Protein AF-K3Z2E0-F1 (afdb_monomer_lite)

Radius of gyration: 16.04 Å; chains: 1; bounding box: 43×22×46 Å

pLDDT: mean 86.97, std 15.68, range [42.06, 97.75]

Secondary structure (DSSP, 8-state):
---TT--HHHH-EEEEEETT--SS----HHHHHHHHHHHHH-TTTTTT--EEEEEETTS----HHHHHHTSPPSSPPPPTTHHHHHHHHTT-

Structure (mmCIF, N/CA/C/O backbone):
data_AF-K3Z2E0-F1
#
_entry.id   AF-K3Z2E0-F1
#
loop_
_atom_site.group_PDB
_atom_site.id
_atom_site.type_symbol
_atom_site.label_atom_id
_atom_site.label_alt_id
_atom_site.label_comp_id
_atom_site.label_asym_id
_atom_site.label_entity_id
_atom_site.label_seq_id
_atom_site.pdbx_PDB_ins_code
_atom_site.Cartn_x
_atom_site.Cartn_y
_atom_site.Cartn_z
_atom_site.occupancy
_atom_site.B_iso_or_equiv
_atom_site.auth_seq_id
_atom_site.auth_comp_id
_atom_site.auth_asym_id
_atom_site.auth_atom_id
_atom_site.pdbx_PDB_model_num
ATOM 1 N N . MET A 1 1 ? 16.496 -6.919 3.877 1.00 58.03 1 MET A N 1
ATOM 2 C CA . MET A 1 1 ? 16.049 -5.789 4.717 1.00 58.03 1 MET A CA 1
ATOM 3 C C . MET A 1 1 ? 16.504 -4.522 4.018 1.00 58.03 1 MET A C 1
ATOM 5 O O . MET A 1 1 ? 17.671 -4.474 3.639 1.00 58.03 1 MET A O 1
ATOM 9 N N . GLU A 1 2 ? 15.590 -3.584 3.764 1.00 72.12 2 GLU A N 1
ATOM 10 C CA . GLU A 1 2 ? 15.918 -2.271 3.191 1.00 72.12 2 GLU A CA 1
ATOM 11 C C . GLU A 1 2 ? 16.998 -1.602 4.052 1.00 72.12 2 GLU A C 1
ATOM 13 O O . GLU A 1 2 ? 16.984 -1.731 5.282 1.00 72.12 2 GLU A O 1
ATOM 18 N N . ARG A 1 3 ? 18.003 -0.989 3.420 1.00 78.69 3 ARG A N 1
ATOM 19 C CA . ARG A 1 3 ? 19.108 -0.388 4.174 1.00 78.69 3 ARG A CA 1
ATOM 20 C C . ARG A 1 3 ? 18.631 0.941 4.770 1.00 78.69 3 ARG A C 1
ATOM 22 O O . ARG A 1 3 ? 17.920 1.665 4.084 1.00 78.69 3 ARG A O 1
ATOM 29 N N . PRO A 1 4 ? 19.072 1.324 5.982 1.00 65.25 4 PRO A N 1
ATOM 30 C CA . PRO A 1 4 ? 18.694 2.600 6.606 1.00 65.25 4 PRO A CA 1
ATOM 31 C C . PRO A 1 4 ? 18.993 3.867 5.783 1.00 65.25 4 PRO A C 1
ATOM 33 O O . PRO A 1 4 ? 18.498 4.934 6.120 1.00 65.25 4 PRO A O 1
ATOM 36 N N . THR A 1 5 ? 19.815 3.769 4.737 1.00 70.19 5 THR A N 1
ATOM 37 C CA . THR A 1 5 ? 20.196 4.875 3.844 1.00 70.19 5 THR A CA 1
ATOM 38 C C . THR A 1 5 ? 19.767 4.633 2.395 1.00 70.19 5 THR A C 1
ATOM 40 O O . THR A 1 5 ? 20.384 5.175 1.481 1.00 70.19 5 THR A O 1
ATOM 43 N N . ASP A 1 6 ? 18.808 3.739 2.158 1.00 77.75 6 ASP A N 1
ATOM 44 C CA . ASP A 1 6 ? 18.275 3.515 0.816 1.00 77.75 6 ASP A CA 1
ATOM 45 C C . ASP A 1 6 ? 17.367 4.685 0.408 1.00 77.75 6 ASP A C 1
ATOM 47 O O . ASP A 1 6 ? 16.527 5.136 1.186 1.00 77.75 6 ASP A O 1
ATOM 51 N N . THR A 1 7 ? 17.551 5.191 -0.810 1.00 84.62 7 THR A N 1
ATOM 52 C CA . THR A 1 7 ? 16.792 6.315 -1.380 1.00 84.62 7 THR A CA 1
ATOM 53 C C . THR A 1 7 ? 15.623 5.837 -2.243 1.00 84.62 7 THR A C 1
ATOM 55 O O . THR A 1 7 ? 15.062 6.598 -3.030 1.00 84.62 7 THR A O 1
ATOM 58 N N . PHE A 1 8 ? 15.221 4.570 -2.106 1.00 89.38 8 PHE A N 1
ATOM 59 C CA . PHE A 1 8 ? 14.176 3.940 -2.913 1.00 89.38 8 PHE A CA 1
ATOM 60 C C . PHE A 1 8 ? 12.889 4.782 -3.025 1.00 89.38 8 PHE A C 1
ATOM 62 O O . PHE A 1 8 ? 12.389 5.009 -4.129 1.00 89.38 8 PHE A O 1
ATOM 69 N N . LYS A 1 9 ? 12.403 5.338 -1.907 1.00 87.38 9 LYS A N 1
ATOM 70 C CA . LYS A 1 9 ? 11.197 6.188 -1.859 1.00 87.38 9 LYS A CA 1
ATOM 71 C C . LYS A 1 9 ? 11.348 7.525 -2.604 1.00 87.38 9 LYS A C 1
ATOM 73 O O . LYS A 1 9 ? 10.350 8.103 -3.016 1.00 87.38 9 LYS A O 1
ATOM 78 N N . GLU A 1 10 ? 12.567 8.025 -2.799 1.00 89.38 10 GLU A N 1
ATOM 79 C CA . GLU A 1 10 ? 12.803 9.273 -3.545 1.00 89.38 10 GLU A CA 1
ATOM 80 C C . GLU A 1 10 ? 12.586 9.095 -5.052 1.00 89.38 10 GLU A C 1
ATOM 82 O O . GLU A 1 10 ? 12.381 10.069 -5.773 1.00 89.38 10 GLU A O 1
ATOM 87 N N . THR A 1 11 ? 12.637 7.851 -5.532 1.00 92.12 11 THR A N 1
ATOM 88 C CA . THR A 1 11 ? 12.565 7.521 -6.960 1.00 92.12 11 THR A CA 1
ATOM 89 C C . THR A 1 11 ? 11.325 6.717 -7.334 1.00 92.12 11 THR A C 1
ATOM 91 O O . THR A 1 11 ? 10.959 6.714 -8.506 1.00 92.12 11 THR A O 1
ATOM 94 N N . HIS A 1 12 ? 10.669 6.063 -6.371 1.00 95.88 12 HIS A N 1
ATOM 95 C CA . HIS A 1 12 ? 9.474 5.253 -6.597 1.00 95.88 12 HIS A CA 1
ATOM 96 C C . HIS A 1 12 ? 8.311 5.769 -5.757 1.00 95.88 12 HIS A C 1
ATOM 98 O O . HIS A 1 12 ? 8.394 5.835 -4.529 1.00 95.88 12 HIS A O 1
ATOM 104 N N . ASN A 1 13 ? 7.195 6.063 -6.415 1.00 96.94 13 ASN A N 1
ATOM 105 C CA . ASN A 1 13 ? 5.961 6.459 -5.752 1.00 96.94 13 ASN A CA 1
ATOM 106 C C . ASN A 1 13 ? 5.064 5.242 -5.522 1.00 96.94 13 ASN A C 1
ATOM 108 O O . ASN A 1 13 ? 5.090 4.278 -6.287 1.00 96.94 13 ASN A O 1
ATOM 112 N N . LEU A 1 14 ? 4.275 5.293 -4.449 1.00 97.12 14 LEU A N 1
ATOM 113 C CA . LEU A 1 14 ? 3.366 4.215 -4.081 1.00 97.12 14 LEU A CA 1
ATOM 114 C C . LEU A 1 14 ? 2.176 4.166 -5.046 1.00 97.12 14 LEU A C 1
ATOM 116 O O . LEU A 1 14 ? 1.511 5.175 -5.278 1.00 97.12 14 LEU A O 1
ATOM 120 N N . VAL A 1 15 ? 1.870 2.974 -5.539 1.00 97.38 15 VAL A N 1
ATOM 121 C CA . VAL A 1 15 ? 0.620 2.645 -6.221 1.00 97.38 15 VAL A CA 1
ATOM 122 C C . VAL A 1 15 ? -0.169 1.718 -5.312 1.00 97.38 15 VAL A C 1
ATOM 124 O O . VAL A 1 15 ? 0.371 0.749 -4.780 1.00 97.38 15 VAL A O 1
ATOM 127 N N . VAL A 1 16 ? -1.450 2.025 -5.132 1.00 97.62 16 VAL A N 1
ATOM 128 C CA . VAL A 1 16 ? -2.391 1.188 -4.387 1.00 97.62 16 VAL A CA 1
ATOM 129 C C . VAL A 1 16 ? -3.431 0.678 -5.374 1.00 97.62 16 VAL A C 1
ATOM 131 O O . VAL A 1 16 ? -4.029 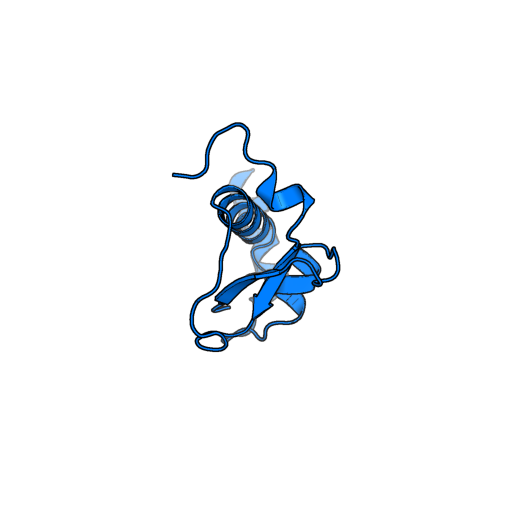1.468 -6.103 1.00 97.62 16 VAL A O 1
ATOM 134 N N . ALA A 1 17 ? -3.635 -0.632 -5.395 1.00 97.31 17 ALA A N 1
ATOM 135 C CA . ALA A 1 17 ? -4.590 -1.313 -6.255 1.00 97.31 17 ALA A CA 1
ATOM 136 C C . ALA A 1 17 ? -5.495 -2.250 -5.446 1.00 97.31 17 ALA A C 1
ATO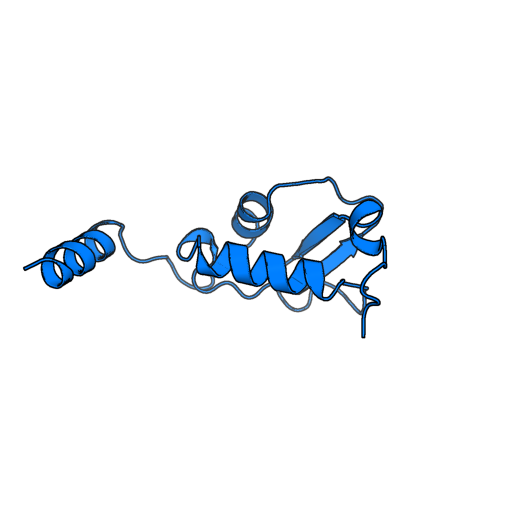M 138 O O . ALA A 1 17 ? -5.353 -2.403 -4.229 1.00 97.31 17 ALA A O 1
ATOM 139 N N . MET A 1 18 ? -6.464 -2.853 -6.134 1.00 97.00 18 MET A N 1
ATOM 140 C CA . MET A 1 18 ? -7.285 -3.921 -5.567 1.00 97.00 18 MET A CA 1
ATOM 141 C C . MET A 1 18 ? -6.442 -5.185 -5.361 1.00 97.00 18 MET A C 1
ATOM 143 O O . MET A 1 18 ? -5.375 -5.326 -5.953 1.00 97.00 18 MET A O 1
ATOM 147 N N . GLU A 1 19 ? -6.931 -6.102 -4.529 1.00 94.94 19 GLU A N 1
ATOM 148 C CA . GLU A 1 19 ? -6.299 -7.414 -4.345 1.00 94.94 19 GLU A CA 1
ATOM 149 C C . GLU A 1 19 ? -6.104 -8.154 -5.681 1.00 94.94 19 GLU A C 1
ATOM 151 O O . GLU A 1 19 ? -6.951 -8.060 -6.571 1.00 94.94 19 GLU A O 1
ATOM 156 N N . ASP A 1 20 ? -4.986 -8.875 -5.799 1.00 94.69 20 ASP A N 1
ATOM 157 C CA . ASP A 1 20 ? -4.619 -9.711 -6.950 1.00 94.69 20 ASP A CA 1
ATOM 158 C C . ASP A 1 20 ? -4.572 -8.966 -8.306 1.00 94.69 20 ASP A C 1
ATOM 160 O O . ASP A 1 20 ? -4.919 -9.523 -9.351 1.00 94.69 20 ASP A O 1
ATOM 164 N N . THR A 1 21 ? -4.143 -7.699 -8.312 1.00 96.81 21 THR A N 1
ATOM 165 C CA . THR A 1 21 ? -3.999 -6.890 -9.534 1.00 96.81 21 THR A CA 1
ATOM 166 C C . THR A 1 21 ? -2.644 -7.102 -10.208 1.00 96.81 21 THR A C 1
ATOM 168 O O . THR A 1 21 ? -2.572 -7.212 -11.435 1.00 96.81 21 THR A O 1
ATOM 171 N N . TYR A 1 22 ? -1.563 -7.129 -9.432 1.00 95.88 22 TYR A N 1
ATOM 172 C CA . TYR A 1 22 ? -0.199 -7.208 -9.935 1.00 95.88 22 TYR A CA 1
ATOM 173 C C . TYR A 1 22 ? 0.392 -8.606 -9.747 1.00 95.88 22 TYR A C 1
ATOM 175 O O . TYR A 1 22 ? 0.019 -9.385 -8.875 1.00 95.88 22 TYR A O 1
ATOM 183 N N . VAL A 1 23 ? 1.345 -8.945 -10.616 1.00 92.38 23 VAL A N 1
ATOM 184 C CA . VAL A 1 23 ? 2.133 -10.174 -10.501 1.00 92.38 23 VAL A CA 1
ATOM 185 C C . VAL A 1 23 ? 3.581 -9.768 -10.279 1.00 92.38 23 VAL A C 1
ATOM 187 O O . VAL A 1 23 ? 4.294 -9.412 -11.217 1.00 92.38 23 VAL A O 1
ATOM 190 N N . GLY A 1 24 ? 4.008 -9.810 -9.018 1.00 89.50 24 GLY A N 1
ATOM 191 C CA . GLY A 1 24 ? 5.298 -9.272 -8.596 1.00 89.50 24 GLY A CA 1
ATOM 192 C C . GLY A 1 24 ? 5.242 -7.764 -8.353 1.00 89.50 24 GLY A C 1
ATOM 193 O O . GLY A 1 24 ? 4.177 -7.191 -8.157 1.00 89.50 24 GLY A O 1
ATOM 194 N N . GLY A 1 25 ? 6.410 -7.130 -8.330 1.00 92.00 25 GLY A N 1
ATOM 195 C CA . GLY A 1 25 ? 6.555 -5.720 -7.978 1.00 92.00 25 GLY A CA 1
ATOM 196 C C . GLY A 1 25 ? 7.544 -5.526 -6.837 1.00 92.00 25 GLY A C 1
ATOM 197 O O . GLY A 1 25 ? 7.957 -6.474 -6.165 1.00 92.00 25 GLY A O 1
ATOM 198 N N . LEU A 1 26 ? 7.957 -4.279 -6.654 1.00 93.94 26 LEU A N 1
ATOM 199 C CA . LEU A 1 26 ? 8.824 -3.869 -5.560 1.00 93.94 26 LEU A CA 1
ATOM 200 C C . LEU A 1 26 ? 8.047 -2.916 -4.670 1.00 93.94 26 LEU A C 1
ATOM 202 O O . LEU A 1 26 ? 7.298 -2.084 -5.164 1.00 93.94 26 LEU A O 1
ATOM 206 N N . VAL A 1 27 ? 8.243 -3.016 -3.364 1.00 94.62 27 VAL A N 1
ATOM 207 C CA . VAL A 1 27 ? 7.777 -2.006 -2.419 1.00 94.62 27 VAL A CA 1
ATOM 208 C C . VAL A 1 27 ? 8.765 -1.928 -1.270 1.00 94.62 27 VAL A C 1
ATOM 210 O O . VAL A 1 27 ? 9.321 -2.936 -0.830 1.00 94.62 27 VAL A O 1
ATOM 213 N N . SER A 1 28 ? 9.010 -0.709 -0.815 1.00 92.88 28 SER A N 1
ATOM 214 C CA . SER A 1 28 ? 9.893 -0.428 0.306 1.00 92.88 28 SER A CA 1
ATOM 215 C C . SER A 1 28 ? 9.204 -0.744 1.638 1.00 92.88 28 SER A C 1
ATOM 217 O O . SER A 1 28 ? 7.997 -0.540 1.799 1.00 92.88 28 SER A O 1
ATOM 219 N N . ASN A 1 29 ? 9.973 -1.205 2.629 1.00 92.25 29 ASN A N 1
ATOM 220 C CA . ASN A 1 29 ? 9.450 -1.452 3.974 1.00 92.25 29 ASN A CA 1
ATOM 221 C C . ASN A 1 29 ? 8.953 -0.148 4.614 1.00 92.25 29 ASN A C 1
ATOM 223 O O . ASN A 1 29 ? 7.952 -0.160 5.332 1.00 92.25 29 ASN A O 1
ATOM 227 N N . LEU A 1 30 ? 9.637 0.972 4.352 1.00 91.50 30 LEU A N 1
ATOM 228 C CA . LEU A 1 30 ? 9.224 2.289 4.833 1.00 91.50 30 LEU A CA 1
ATOM 229 C C . LEU A 1 30 ? 7.879 2.708 4.230 1.00 91.50 30 LEU A C 1
ATOM 231 O O . LEU A 1 30 ? 6.995 3.133 4.969 1.00 91.50 30 LEU A O 1
ATOM 235 N N . GLN A 1 31 ? 7.695 2.537 2.918 1.00 93.94 31 GLN A N 1
ATOM 236 C CA . GLN A 1 31 ? 6.427 2.865 2.255 1.00 93.94 31 GLN A CA 1
ATOM 237 C C . GLN A 1 31 ? 5.257 2.053 2.830 1.00 93.94 31 GLN A C 1
ATOM 239 O O . GLN A 1 31 ? 4.184 2.603 3.081 1.00 93.94 31 GLN A O 1
ATOM 244 N N . VAL A 1 32 ? 5.472 0.759 3.099 1.00 95.25 32 VAL A N 1
ATOM 245 C CA . VAL A 1 32 ? 4.473 -0.098 3.759 1.00 95.25 32 VAL A CA 1
ATOM 246 C C . VAL A 1 32 ? 4.177 0.392 5.179 1.00 95.25 32 VAL A C 1
ATOM 248 O O . VAL A 1 32 ? 3.012 0.491 5.564 1.00 95.25 32 VAL A O 1
ATOM 251 N N . ALA A 1 33 ? 5.204 0.731 5.963 1.00 95.06 33 ALA A N 1
ATOM 252 C CA . ALA A 1 33 ? 5.029 1.226 7.327 1.00 95.06 33 ALA A CA 1
ATOM 253 C C . ALA A 1 33 ? 4.237 2.544 7.370 1.00 95.06 33 ALA A C 1
ATOM 255 O O . ALA A 1 33 ? 3.341 2.706 8.200 1.00 95.06 33 ALA A O 1
ATOM 256 N N . GLU A 1 34 ? 4.525 3.468 6.456 1.00 95.31 34 GLU A N 1
ATOM 257 C CA . GLU A 1 34 ? 3.804 4.735 6.326 1.00 95.31 34 GLU A CA 1
ATOM 258 C C . GLU A 1 34 ? 2.350 4.530 5.905 1.00 95.31 34 GLU A C 1
ATOM 260 O O . GLU A 1 34 ? 1.464 5.168 6.472 1.00 95.31 34 GLU A O 1
ATOM 265 N N . LEU A 1 35 ? 2.082 3.598 4.984 1.00 96.94 35 LEU A N 1
ATOM 266 C CA . LEU A 1 35 ? 0.719 3.248 4.596 1.00 96.94 35 LEU A CA 1
ATOM 267 C C . LEU A 1 35 ? -0.075 2.687 5.777 1.00 96.94 35 LEU A C 1
ATOM 269 O O . LEU A 1 35 ? -1.203 3.116 6.016 1.00 96.94 35 LEU A O 1
ATOM 273 N N . ILE A 1 36 ? 0.521 1.779 6.554 1.00 97.44 36 ILE A N 1
ATOM 274 C CA . ILE A 1 36 ? -0.092 1.251 7.781 1.00 97.44 36 ILE A CA 1
ATOM 275 C C . ILE A 1 36 ? -0.360 2.393 8.771 1.00 97.44 36 ILE A C 1
ATOM 277 O O . ILE A 1 36 ? -1.441 2.456 9.359 1.00 97.44 36 ILE A O 1
ATOM 281 N N . GLY A 1 37 ? 0.582 3.329 8.923 1.00 97.75 37 GLY A N 1
ATOM 282 C CA . GLY A 1 37 ? 0.407 4.532 9.738 1.00 97.75 37 GLY A CA 1
ATOM 283 C C . GLY A 1 37 ? -0.752 5.412 9.258 1.00 97.75 37 GLY A C 1
ATOM 284 O O . GLY A 1 37 ? -1.592 5.819 10.062 1.00 97.75 37 GLY A O 1
ATOM 285 N N . CYS A 1 38 ? -0.851 5.664 7.953 1.00 97.06 38 CYS A N 1
ATOM 286 C CA . CYS A 1 38 ? -1.960 6.397 7.344 1.00 97.06 38 CYS A CA 1
ATOM 287 C C . CYS A 1 38 ? -3.298 5.689 7.606 1.00 97.06 38 CYS A C 1
ATOM 289 O O . CYS A 1 38 ? -4.234 6.316 8.098 1.00 97.06 38 CYS A O 1
ATOM 291 N N . MET A 1 39 ? -3.387 4.375 7.375 1.00 97.25 39 MET A N 1
ATOM 292 C CA . MET A 1 39 ? -4.600 3.584 7.623 1.00 97.25 39 MET A CA 1
ATOM 293 C C . MET A 1 39 ? -5.017 3.594 9.099 1.00 97.25 39 MET A C 1
ATOM 295 O O . MET A 1 39 ? -6.205 3.699 9.413 1.00 97.25 39 MET A O 1
ATOM 299 N N . ALA A 1 40 ? -4.049 3.505 10.016 1.00 96.25 40 ALA A N 1
ATOM 300 C CA . ALA A 1 40 ? -4.303 3.531 11.452 1.00 96.25 40 ALA A CA 1
ATOM 301 C C . ALA A 1 40 ? -4.872 4.881 11.918 1.00 96.25 40 ALA A C 1
ATOM 303 O O . ALA A 1 40 ? -5.751 4.900 12.787 1.00 96.25 40 ALA A O 1
ATOM 304 N N . ASN A 1 41 ? -4.408 5.985 11.321 1.00 95.00 41 ASN A N 1
ATOM 305 C CA . ASN A 1 41 ? -4.888 7.341 11.596 1.00 95.00 41 ASN A CA 1
ATOM 306 C C . ASN A 1 41 ? -6.197 7.673 10.855 1.00 95.00 41 ASN A C 1
ATOM 308 O O . ASN A 1 41 ? -7.031 8.406 11.380 1.00 95.00 41 ASN A O 1
ATOM 312 N N . ASN A 1 42 ? -6.429 7.073 9.685 1.00 92.75 42 ASN A N 1
ATOM 313 C CA . ASN A 1 42 ? -7.583 7.319 8.818 1.00 92.75 42 ASN A CA 1
ATOM 314 C C . ASN A 1 42 ? -8.473 6.071 8.688 1.00 92.75 42 ASN A C 1
ATOM 316 O O . ASN A 1 42 ? -8.776 5.601 7.590 1.00 92.75 42 ASN A O 1
ATOM 320 N N . ARG A 1 43 ? -8.936 5.531 9.824 1.00 91.44 43 ARG A N 1
ATOM 321 C CA . ARG A 1 43 ? -9.657 4.240 9.886 1.00 91.44 43 ARG A CA 1
ATOM 322 C C . ARG A 1 43 ? -10.867 4.143 8.958 1.00 91.44 43 ARG A C 1
ATOM 324 O O . ARG A 1 43 ? -11.131 3.076 8.414 1.00 91.44 43 ARG A O 1
ATOM 331 N N . ARG A 1 44 ? -11.600 5.245 8.768 1.00 91.06 44 ARG A N 1
ATOM 332 C CA . ARG A 1 44 ? -12.763 5.302 7.865 1.00 91.06 44 ARG A CA 1
ATOM 333 C C . ARG A 1 44 ? -12.341 5.161 6.400 1.00 91.06 44 ARG A C 1
ATOM 335 O O . ARG A 1 44 ? -12.962 4.399 5.669 1.00 91.06 44 ARG A O 1
ATOM 342 N N . ALA A 1 45 ? -11.247 5.812 6.002 1.00 91.06 45 ALA A N 1
ATOM 343 C CA . ALA A 1 45 ? -10.680 5.693 4.660 1.00 91.06 45 ALA A CA 1
ATOM 344 C C . ALA A 1 45 ? -10.043 4.319 4.404 1.00 91.06 45 ALA A C 1
ATOM 346 O O . ALA A 1 45 ? -9.938 3.920 3.256 1.00 91.06 45 ALA A O 1
ATOM 347 N N . ALA A 1 46 ? -9.656 3.574 5.440 1.00 95.12 46 ALA A N 1
ATOM 348 C CA . ALA A 1 46 ? -9.126 2.212 5.319 1.00 95.12 46 ALA A CA 1
ATOM 349 C C . ALA A 1 46 ? -10.187 1.109 5.527 1.00 95.12 46 ALA A C 1
ATOM 351 O O . ALA A 1 46 ? -9.870 -0.081 5.477 1.00 95.12 46 ALA A O 1
ATOM 352 N N . TYR A 1 47 ? -11.445 1.475 5.791 1.00 96.25 47 TYR A N 1
ATOM 353 C CA . TYR A 1 47 ? -12.445 0.550 6.321 1.00 96.25 47 TYR A CA 1
ATOM 354 C C . TYR A 1 47 ? -12.744 -0.613 5.369 1.00 96.25 47 TYR A C 1
ATOM 356 O O . TYR A 1 47 ? -13.212 -0.404 4.249 1.00 96.25 47 TYR A O 1
ATOM 364 N N . CYS A 1 48 ? -12.504 -1.842 5.840 1.00 96.00 48 CYS A N 1
ATOM 365 C CA . CYS A 1 48 ? -12.770 -3.091 5.119 1.00 96.00 48 CYS A CA 1
ATOM 366 C C . CYS A 1 48 ? -12.256 -3.106 3.668 1.00 96.00 48 CYS A C 1
ATOM 368 O O . CYS A 1 48 ? -12.905 -3.674 2.788 1.00 96.00 48 CYS A O 1
ATOM 370 N N . LYS A 1 49 ? -11.103 -2.483 3.411 1.00 95.94 49 LYS A N 1
ATOM 371 C CA . LYS A 1 49 ? -10.412 -2.570 2.123 1.00 95.94 49 LYS A CA 1
ATOM 372 C C . LYS A 1 49 ? -9.394 -3.704 2.165 1.00 95.94 49 LYS A C 1
ATOM 374 O O . LYS A 1 49 ? -8.766 -3.937 3.196 1.00 95.94 49 LYS A O 1
ATOM 379 N N . VAL A 1 50 ? -9.233 -4.389 1.041 1.00 96.62 50 VAL A N 1
ATOM 380 C CA . VAL A 1 50 ? -8.052 -5.215 0.783 1.00 96.62 50 VAL A CA 1
ATOM 381 C C . VAL A 1 50 ? -7.317 -4.528 -0.348 1.00 96.62 50 VAL A C 1
ATOM 383 O O . VAL A 1 50 ? -7.925 -4.224 -1.373 1.00 96.62 50 VAL A O 1
ATOM 386 N N . VAL A 1 51 ? -6.053 -4.206 -0.106 1.00 96.75 51 VAL A N 1
ATOM 387 C CA . VAL A 1 51 ? -5.237 -3.443 -1.041 1.00 96.75 51 VAL A CA 1
ATOM 388 C C . VAL A 1 51 ? -3.967 -4.207 -1.356 1.00 96.75 51 VAL A C 1
ATOM 390 O O . VAL A 1 51 ? -3.362 -4.812 -0.471 1.00 96.75 51 VAL A O 1
ATOM 393 N N . GLU A 1 52 ? -3.565 -4.136 -2.612 1.00 97.38 52 GLU A N 1
ATOM 394 C CA . GLU A 1 52 ? -2.236 -4.514 -3.065 1.00 97.38 52 GLU A CA 1
ATOM 395 C C . GLU A 1 52 ? -1.416 -3.243 -3.289 1.00 97.38 52 GLU A C 1
ATOM 397 O O . GLU A 1 52 ? -1.957 -2.224 -3.727 1.00 97.38 52 GLU A O 1
ATOM 402 N N . VAL A 1 53 ? -0.121 -3.283 -2.967 1.00 97.06 53 VAL A N 1
ATOM 403 C CA . VAL A 1 53 ? 0.762 -2.125 -3.119 1.00 97.06 53 VAL A CA 1
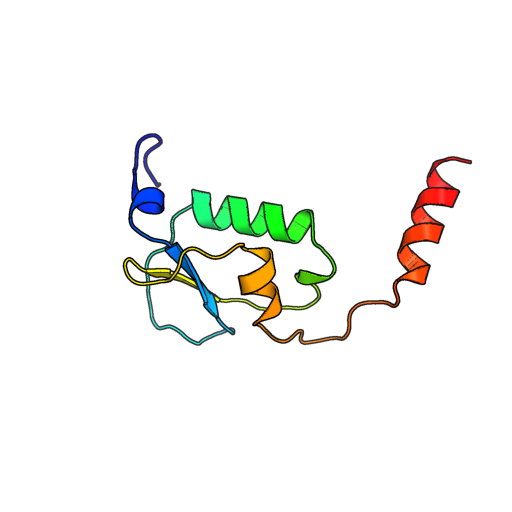ATOM 404 C C . VAL A 1 53 ? 2.059 -2.466 -3.821 1.00 97.06 53 VAL A C 1
ATOM 406 O O . VAL A 1 53 ? 2.726 -3.443 -3.485 1.00 97.06 53 VAL A O 1
ATOM 409 N N . ILE A 1 54 ? 2.427 -1.602 -4.760 1.00 97.25 54 ILE A N 1
ATOM 410 C CA . ILE A 1 54 ? 3.707 -1.624 -5.465 1.00 97.25 54 ILE A CA 1
ATOM 411 C C . ILE A 1 54 ? 4.287 -0.210 -5.500 1.00 97.25 54 ILE A C 1
ATOM 413 O O . ILE A 1 54 ? 3.594 0.773 -5.231 1.00 97.25 54 ILE A O 1
ATOM 417 N N . ALA A 1 55 ? 5.559 -0.100 -5.843 1.00 96.75 55 ALA A N 1
ATOM 418 C CA . ALA A 1 55 ? 6.260 1.153 -6.013 1.00 96.75 55 ALA A CA 1
ATOM 419 C C . ALA A 1 55 ? 6.744 1.271 -7.459 1.00 96.75 55 ALA A C 1
ATOM 421 O O . ALA A 1 55 ? 7.420 0.382 -7.975 1.00 96.75 55 ALA A O 1
ATOM 422 N N . GLU A 1 56 ? 6.406 2.384 -8.099 1.00 96.31 56 GLU A N 1
ATOM 423 C CA . GLU A 1 56 ? 6.650 2.620 -9.521 1.00 96.31 56 GLU A CA 1
ATOM 424 C C . GLU A 1 56 ? 7.338 3.970 -9.722 1.00 96.31 56 GLU A C 1
ATOM 426 O O . GLU A 1 56 ? 6.980 4.970 -9.096 1.00 96.31 56 GLU A O 1
ATOM 431 N N . THR A 1 57 ? 8.312 4.028 -10.631 1.00 96.25 57 THR A N 1
ATOM 432 C CA . THR A 1 57 ? 9.075 5.261 -10.913 1.00 96.25 57 THR A CA 1
ATOM 433 C C . THR A 1 57 ? 8.278 6.297 -11.702 1.00 96.25 57 THR A C 1
ATOM 435 O O . THR A 1 57 ? 8.615 7.478 -11.709 1.00 96.25 57 THR A O 1
ATOM 438 N N . THR A 1 58 ? 7.207 5.862 -12.368 1.00 95.81 58 THR A N 1
ATOM 439 C CA . THR A 1 58 ? 6.339 6.716 -13.194 1.00 95.81 58 THR A CA 1
ATOM 440 C C . THR A 1 58 ? 5.004 7.037 -12.528 1.00 95.81 58 THR A C 1
ATOM 442 O O . THR A 1 58 ? 4.221 7.819 -13.069 1.00 95.81 58 THR A O 1
ATOM 445 N N . ALA A 1 59 ? 4.735 6.461 -11.353 1.00 95.88 59 ALA A N 1
ATOM 446 C CA . ALA A 1 59 ? 3.516 6.752 -10.622 1.00 95.88 59 ALA A CA 1
ATOM 447 C C . ALA A 1 59 ? 3.506 8.215 -10.147 1.00 95.88 59 ALA A C 1
ATOM 449 O O . ALA A 1 59 ? 4.543 8.739 -9.726 1.00 95.88 59 ALA A O 1
ATOM 450 N N . PRO A 1 60 ? 2.351 8.898 -10.195 1.00 94.94 60 PRO A N 1
ATOM 451 C CA . PRO A 1 60 ? 2.237 10.245 -9.663 1.00 94.94 60 PRO A CA 1
ATOM 452 C C . PRO A 1 60 ? 2.416 10.236 -8.141 1.00 94.94 60 PRO A C 1
ATOM 454 O O . PRO A 1 60 ? 1.946 9.332 -7.451 1.00 94.94 60 PRO A O 1
ATOM 457 N N . LEU A 1 61 ? 3.054 11.277 -7.606 1.00 95.56 61 LEU A N 1
ATOM 458 C CA . LEU A 1 61 ? 3.137 11.474 -6.163 1.00 95.56 61 LEU A CA 1
ATOM 459 C C . LEU A 1 61 ? 1.782 11.970 -5.644 1.00 95.56 61 LEU A C 1
ATOM 461 O O . LEU A 1 61 ? 1.426 13.132 -5.842 1.00 95.56 61 LEU A O 1
ATOM 465 N N . LEU A 1 62 ? 1.032 11.084 -4.990 1.00 96.31 62 LEU A N 1
ATOM 466 C CA . LEU A 1 62 ? -0.282 11.375 -4.419 1.00 96.31 62 LEU A CA 1
ATOM 467 C C . LEU A 1 62 ? -0.302 11.113 -2.905 1.00 96.31 62 LEU A C 1
ATOM 469 O O . LEU A 1 62 ? 0.405 10.221 -2.430 1.00 96.31 62 LEU A O 1
ATOM 473 N N . PRO A 1 63 ? -1.136 11.840 -2.137 1.00 96.25 63 PRO A N 1
ATOM 474 C CA . PRO A 1 63 ? -1.399 11.512 -0.740 1.00 96.25 63 PRO A CA 1
ATOM 475 C C . PRO A 1 63 ? -1.962 10.093 -0.586 1.00 96.25 63 PRO A C 1
ATOM 477 O O . PRO A 1 63 ? -2.803 9.657 -1.378 1.00 96.25 63 PRO A O 1
ATOM 480 N N . MET A 1 64 ? -1.551 9.378 0.463 1.00 96.06 64 MET A N 1
ATOM 481 C CA . MET A 1 64 ? -1.987 7.995 0.701 1.00 96.06 64 MET A CA 1
ATOM 482 C C . MET A 1 64 ? -3.497 7.892 0.935 1.00 96.06 64 ME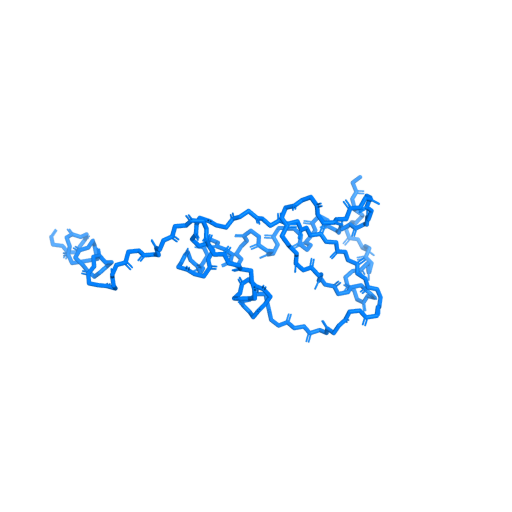T A C 1
ATOM 484 O O . MET A 1 64 ? -4.121 6.920 0.518 1.00 96.06 64 MET A O 1
ATOM 488 N N . GLU A 1 65 ? -4.112 8.914 1.527 1.00 95.44 65 GLU A N 1
ATOM 489 C CA . GLU A 1 65 ? -5.561 9.007 1.709 1.00 95.44 65 GLU A CA 1
ATOM 490 C C . GLU A 1 65 ? -6.291 9.014 0.365 1.00 95.44 65 GLU A C 1
ATOM 492 O O . GLU A 1 65 ? -7.323 8.361 0.215 1.00 95.44 65 GLU A O 1
ATOM 497 N N . GLN A 1 66 ? -5.736 9.718 -0.626 1.00 96.38 66 GLN A N 1
ATOM 498 C CA . GLN A 1 66 ? -6.295 9.769 -1.973 1.00 96.38 66 GLN A CA 1
ATOM 499 C C . GLN A 1 66 ? -6.150 8.418 -2.681 1.00 96.38 66 GLN A C 1
ATOM 501 O O . GLN A 1 66 ? -7.093 7.965 -3.327 1.00 96.38 66 GLN A O 1
ATOM 506 N N . LEU A 1 67 ? -5.003 7.751 -2.520 1.00 97.12 67 LEU A N 1
ATOM 507 C CA . LEU A 1 67 ? -4.784 6.403 -3.051 1.00 97.12 67 LEU A CA 1
ATOM 508 C C . LEU A 1 67 ? -5.770 5.392 -2.436 1.00 97.12 67 LEU A C 1
ATOM 510 O O . LEU A 1 67 ? -6.374 4.598 -3.150 1.00 97.12 67 LEU A O 1
ATOM 514 N N . LEU A 1 68 ? -6.003 5.464 -1.122 1.00 96.44 68 LEU A N 1
ATOM 515 C CA . LEU A 1 68 ? -6.961 4.604 -0.418 1.00 96.44 68 LEU A CA 1
ATOM 516 C C . LEU A 1 68 ? -8.417 4.887 -0.800 1.00 96.44 68 LEU A C 1
ATOM 518 O O . LEU A 1 68 ? -9.224 3.958 -0.871 1.00 96.44 68 LEU A O 1
ATOM 522 N N . ALA A 1 69 ? -8.761 6.151 -1.053 1.00 94.25 69 ALA A N 1
ATOM 523 C CA . ALA A 1 69 ? -10.100 6.545 -1.478 1.00 94.25 69 ALA A CA 1
ATOM 524 C C . ALA A 1 69 ? -10.479 5.966 -2.851 1.00 94.25 69 ALA A C 1
ATOM 526 O O . ALA A 1 69 ? -11.661 5.736 -3.103 1.00 94.25 69 ALA A O 1
ATOM 527 N N . ALA A 1 70 ? -9.494 5.697 -3.713 1.00 94.75 70 ALA A N 1
ATOM 528 C CA . ALA A 1 70 ? -9.720 5.114 -5.033 1.00 94.75 70 ALA A CA 1
ATOM 529 C C . ALA A 1 70 ? -10.111 3.626 -4.988 1.00 94.75 70 ALA A C 1
ATOM 531 O O . ALA A 1 70 ? -10.718 3.125 -5.934 1.00 94.75 70 ALA A O 1
ATOM 532 N N . ILE A 1 71 ? -9.791 2.913 -3.903 1.00 96.50 71 ILE A N 1
ATOM 533 C CA . ILE A 1 71 ? -10.106 1.486 -3.772 1.00 96.50 71 ILE A CA 1
ATOM 534 C C . ILE A 1 71 ? -11.480 1.320 -3.125 1.00 96.50 71 ILE A C 1
ATOM 536 O O . ILE A 1 71 ? -11.729 1.938 -2.093 1.00 96.50 71 ILE A O 1
ATOM 540 N N . PRO A 1 72 ? -12.392 0.483 -3.645 1.00 95.00 72 PRO A N 1
ATOM 541 C CA . PRO A 1 72 ? -13.680 0.248 -3.001 1.00 95.00 72 PRO A CA 1
ATOM 542 C C . PRO A 1 72 ? -13.530 -0.513 -1.675 1.00 95.00 72 PRO A C 1
ATOM 544 O O . PRO A 1 72 ? -12.657 -1.362 -1.501 1.00 95.00 72 PRO A O 1
ATOM 547 N N . SER A 1 73 ? -14.408 -0.217 -0.717 1.00 96.06 73 SER A N 1
ATOM 548 C CA . SER A 1 73 ? -14.518 -1.005 0.515 1.00 96.06 73 SER A CA 1
ATOM 549 C C . SER A 1 73 ? -15.409 -2.225 0.299 1.00 96.06 73 SER A C 1
ATOM 551 O O . SER A 1 73 ? -16.440 -2.133 -0.361 1.00 96.06 73 SER A O 1
ATOM 553 N N . LYS A 1 74 ? -15.067 -3.359 0.923 1.00 95.50 74 LYS A N 1
ATOM 554 C CA . LYS A 1 74 ? -15.916 -4.566 0.917 1.00 95.50 74 LYS A CA 1
ATOM 555 C C . LYS A 1 74 ? -17.162 -4.422 1.802 1.00 95.50 74 LYS A C 1
ATOM 557 O O . LYS A 1 74 ? -18.063 -5.254 1.734 1.00 95.50 74 LYS A O 1
ATOM 562 N N . ARG A 1 75 ? -17.193 -3.409 2.675 1.00 94.88 75 ARG A N 1
ATOM 563 C CA . ARG A 1 75 ? -18.309 -3.063 3.569 1.00 94.88 75 ARG A CA 1
ATOM 564 C C . ARG A 1 75 ? -18.397 -1.550 3.725 1.00 94.88 75 ARG A C 1
ATOM 566 O O . ARG A 1 75 ? -17.370 -0.875 3.671 1.00 94.88 75 ARG A O 1
ATOM 573 N N . GLU A 1 76 ? -19.596 -1.036 3.959 1.00 90.69 76 GLU A N 1
ATOM 574 C CA . GLU A 1 76 ? -19.794 0.386 4.238 1.00 90.69 76 GLU A CA 1
ATOM 575 C C . GLU A 1 76 ? -19.223 0.762 5.611 1.00 90.69 76 GLU A C 1
ATOM 577 O O . GLU A 1 76 ? -19.400 0.007 6.573 1.00 90.69 76 GLU A O 1
ATOM 582 N N . PRO A 1 77 ? -18.535 1.911 5.728 1.00 87.81 77 PRO A N 1
ATOM 583 C CA . PRO A 1 77 ? -18.069 2.389 7.017 1.00 87.81 77 PRO A CA 1
ATOM 584 C C . PRO A 1 77 ? -19.258 2.727 7.932 1.00 87.81 77 PRO A C 1
ATOM 586 O O . PRO A 1 77 ? -20.295 3.177 7.442 1.00 87.81 77 PRO A O 1
ATOM 589 N N . PRO A 1 78 ? -19.110 2.588 9.263 1.00 85.38 78 PRO A N 1
ATOM 590 C CA . PRO A 1 78 ? -20.141 2.993 10.213 1.00 85.38 78 PRO A CA 1
ATOM 591 C C . PRO A 1 78 ? -20.545 4.459 10.016 1.00 85.38 78 PRO A C 1
ATOM 593 O O . PRO A 1 78 ? -19.714 5.285 9.618 1.00 85.38 78 PRO A O 1
ATOM 596 N N . ALA A 1 79 ? -21.800 4.789 10.327 1.00 83.31 79 ALA A N 1
ATOM 597 C CA . ALA A 1 79 ? -22.258 6.175 10.378 1.00 83.31 79 ALA A CA 1
ATOM 598 C C . ALA A 1 79 ? -21.402 6.989 11.368 1.00 83.31 79 ALA A C 1
ATOM 600 O O . ALA A 1 79 ? -20.912 6.458 12.368 1.00 83.31 79 ALA A O 1
ATOM 601 N N . GLU A 1 80 ? -21.189 8.271 11.071 1.00 68.44 80 GLU A N 1
ATOM 602 C CA . GLU A 1 80 ? -20.218 9.122 11.779 1.00 68.44 80 GLU A CA 1
ATOM 603 C C . GLU A 1 80 ? -20.569 9.327 13.276 1.00 68.44 80 GLU A C 1
ATOM 605 O O . GLU A 1 80 ? -19.663 9.468 14.103 1.00 68.44 80 GLU A O 1
ATOM 610 N N . ASP A 1 81 ? -21.846 9.168 13.648 1.00 58.25 81 ASP A N 1
ATOM 611 C CA . ASP A 1 81 ? -22.400 9.377 15.000 1.00 58.25 81 ASP A CA 1
ATOM 612 C C . ASP A 1 81 ? -21.930 8.387 16.086 1.00 58.25 81 ASP A C 1
ATOM 614 O O . ASP A 1 81 ? -22.058 8.653 17.284 1.00 58.25 81 ASP A O 1
ATOM 618 N N . GLU A 1 82 ? -21.364 7.236 15.717 1.00 55.09 82 GLU A N 1
ATOM 619 C CA . GLU A 1 82 ? -20.939 6.221 16.697 1.00 55.09 82 GLU A CA 1
ATOM 620 C C . GLU A 1 82 ? -19.499 6.439 17.203 1.00 55.09 82 GLU A C 1
ATOM 622 O O . GLU A 1 82 ? -19.080 5.836 18.192 1.00 55.09 82 GLU A O 1
ATOM 627 N N . THR A 1 83 ? -18.730 7.340 16.579 1.00 53.50 83 THR A N 1
ATOM 628 C CA . THR A 1 83 ? -17.347 7.636 17.005 1.00 53.50 83 THR A CA 1
ATOM 629 C C . THR A 1 83 ? -17.247 8.736 18.066 1.00 53.50 83 THR A C 1
ATOM 631 O O . THR A 1 83 ? -16.280 8.754 18.833 1.00 53.50 83 THR A O 1
ATOM 634 N N . GLU A 1 84 ? -18.254 9.608 18.184 1.00 51.25 8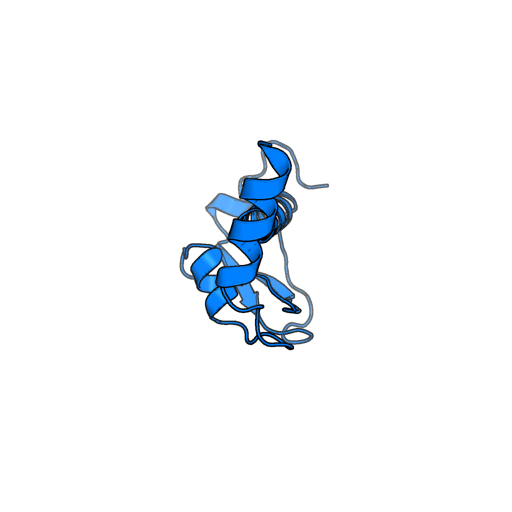4 GLU A N 1
ATOM 635 C CA . GLU A 1 84 ? -18.300 10.651 19.219 1.00 51.25 84 GLU A CA 1
ATOM 636 C C . GLU A 1 84 ? -18.754 10.116 20.585 1.00 51.25 84 GLU A C 1
ATOM 638 O O . GLU A 1 84 ? -18.210 10.526 21.613 1.00 51.25 84 GLU A O 1
ATOM 643 N N . LYS A 1 85 ? -19.661 9.128 20.619 1.00 45.53 85 LYS A N 1
ATOM 644 C CA . LYS A 1 85 ? -20.114 8.498 21.875 1.00 45.53 85 LYS A CA 1
ATOM 645 C C . LYS A 1 85 ? -18.978 7.820 22.647 1.00 45.53 85 LYS A C 1
ATOM 647 O O . LYS A 1 85 ? -18.963 7.844 23.871 1.00 45.53 85 LYS A O 1
ATOM 652 N N . VAL A 1 86 ? -17.990 7.251 21.956 1.00 53.03 86 VAL A N 1
ATOM 653 C CA . VAL A 1 86 ? -16.847 6.596 22.619 1.00 53.03 86 VAL A CA 1
ATOM 654 C C . VAL A 1 86 ? -15.898 7.622 23.257 1.00 53.03 86 VAL A C 1
ATOM 656 O O . VAL A 1 86 ? -15.298 7.342 24.293 1.00 53.03 86 VAL A O 1
ATOM 659 N N . LYS A 1 87 ? -15.793 8.837 22.698 1.00 51.59 87 LYS A N 1
ATOM 660 C CA . LYS A 1 87 ? -14.970 9.917 23.275 1.00 51.59 87 LYS A CA 1
ATOM 661 C C . LYS A 1 87 ? -15.620 10.579 24.492 1.00 51.59 87 LYS A C 1
ATOM 663 O O . LYS A 1 87 ? -14.894 11.030 25.373 1.00 51.59 87 LYS A O 1
ATOM 668 N N . SER A 1 88 ? -16.952 10.643 24.562 1.00 47.06 88 SER A N 1
ATOM 669 C CA . SER A 1 88 ? -17.651 11.221 25.720 1.00 47.06 88 SER A CA 1
ATOM 670 C C . SER A 1 88 ? -17.670 10.287 26.933 1.00 47.06 88 SER A C 1
ATOM 672 O O . SER A 1 88 ? -17.590 10.768 28.057 1.00 47.06 88 SER A O 1
ATOM 674 N N . ILE A 1 89 ? -17.690 8.966 26.725 1.00 53.97 89 ILE A N 1
ATOM 675 C CA . ILE A 1 89 ? -17.650 7.973 27.815 1.00 53.97 89 ILE A CA 1
ATOM 676 C C . ILE A 1 89 ? -16.245 7.861 28.439 1.00 53.97 89 ILE A C 1
ATOM 678 O O . ILE A 1 89 ? -16.122 7.560 29.619 1.00 53.97 89 ILE A O 1
ATOM 682 N N . ALA A 1 90 ? -15.179 8.132 27.680 1.00 52.97 90 ALA A N 1
ATOM 683 C CA . ALA A 1 90 ? -13.798 8.047 28.171 1.00 52.97 90 ALA A CA 1
ATOM 684 C C . ALA A 1 90 ? -13.329 9.270 28.991 1.00 52.97 90 ALA A C 1
ATOM 686 O O . ALA A 1 90 ? -12.246 9.225 29.568 1.00 52.97 90 ALA A O 1
ATOM 687 N N . ASN A 1 91 ? -14.120 10.348 29.033 1.00 51.50 91 ASN A N 1
ATOM 688 C CA . ASN A 1 91 ? -13.803 11.596 29.743 1.00 51.50 91 ASN A CA 1
ATOM 689 C C . ASN A 1 91 ? -14.785 11.902 30.896 1.00 51.50 91 ASN A C 1
ATOM 691 O O . ASN A 1 91 ? -14.827 13.043 31.360 1.00 51.50 91 ASN A O 1
ATOM 695 N N . GLY A 1 92 ? -15.596 10.921 31.312 1.00 42.06 92 GLY A N 1
ATOM 696 C CA . GLY A 1 92 ? -16.568 11.029 32.409 1.00 42.06 92 GLY A CA 1
ATOM 697 C C . GLY A 1 92 ? -16.124 10.314 33.674 1.00 42.06 92 GLY A C 1
ATOM 698 O O . GLY A 1 92 ? -15.512 9.231 33.546 1.00 42.06 92 GLY A O 1
#

Foldseek 3Di:
DDDPPDCLCVQWAKAKDAPPP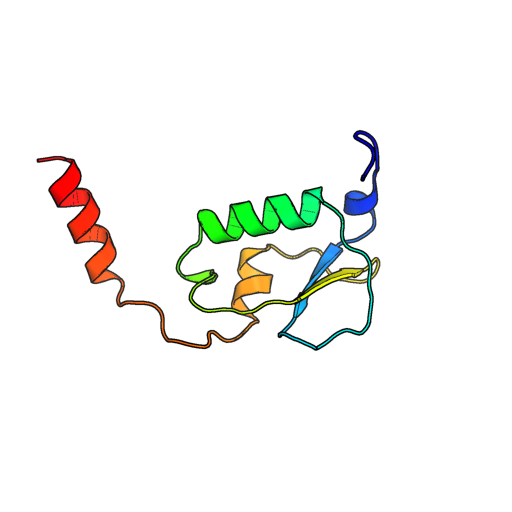DDDADDDPVRVVVLVVVCVVVVQLQPQGDIDMHTHRPDDHDDSSVNSNPTDHPDHGDDPVVVVVVVVVVVD

Organism: Setaria italica (NCBI:txid4555)

Sequence (92 aa):
MERPTDTFKETHNLVVAMEDTYVGGLVSNLQVAELIGCMANNRRAAYCKVVEVIAETTAPLLPMEQLLAAIPSKREPPAEDETEKVKSIANG

InterPro domains:
  IPR044719 Protein TIC 62-like [PTHR47285] (1-85)